Protein AF-A0A8J2XE00-F1 (afdb_monomer_lite)

pLDDT: mean 80.31, std 12.25, range [42.69, 94.44]

Sequence (104 aa):
MNEYKKPISPSEELQENETQSKVIAERPAHIKENHWREWVEDSKVDPLITALNVRSLSGTTPHEYLLYGLPDSERRNDGRLRDYWLRRYGHLDYGGWCVAQLTP

Radius of gyration: 20.86 Å; chains: 1; bounding box: 48×48×47 Å

Foldseek 3Di:
DDDDDDDDDPVRVVVVVVVVQVVQLDDDPQDDPVRLCVACVVVVHRSNLCNVFKGWFADCVVVCVPPVPPDCVQADPVRHGDPVSCVVVVVCNVTDMDGHPPDD

Secondary structure (DSSP, 8-state):
-----PPPPHHHHHHHHHHHHHHHHSPPTTS-HHHHIIIIIIS---HHHHHHHEEEE-TTHHHHHHHTTS-GGGB-TTSPBPHHHHHHTGGGGG-EEEE-----

Structure (mmCIF, N/CA/C/O backbone):
data_AF-A0A8J2XE00-F1
#
_entry.id   AF-A0A8J2XE00-F1
#
loop_
_atom_site.group_PDB
_atom_site.id
_atom_site.type_symbol
_atom_site.label_atom_id
_atom_site.label_alt_id
_atom_site.label_comp_id
_atom_site.label_asym_id
_atom_site.label_entity_id
_atom_site.label_seq_id
_atom_site.pdbx_PDB_ins_code
_atom_site.Cartn_x
_atom_site.Cartn_y
_atom_site.Cartn_z
_atom_site.occupancy
_atom_site.B_iso_or_equiv
_atom_site.auth_seq_id
_atom_site.auth_comp_id
_atom_site.auth_asym_id
_atom_site.auth_atom_id
_atom_site.pdbx_PDB_model_num
ATOM 1 N N . MET A 1 1 ? -25.131 -38.264 9.080 1.00 43.44 1 MET A N 1
ATOM 2 C CA . MET A 1 1 ? -25.532 -37.886 10.450 1.00 43.44 1 MET A CA 1
ATOM 3 C C . MET A 1 1 ? -25.270 -36.393 10.550 1.00 43.44 1 MET A C 1
ATOM 5 O O . MET A 1 1 ? -24.115 -36.013 10.652 1.00 43.44 1 MET A O 1
ATOM 9 N N . ASN A 1 2 ? -26.281 -35.552 10.331 1.00 46.28 2 ASN A N 1
ATOM 10 C CA . ASN A 1 2 ? -26.087 -34.100 10.367 1.00 46.28 2 ASN A CA 1
ATOM 11 C C . ASN A 1 2 ? -26.058 -33.674 11.836 1.00 46.28 2 ASN A C 1
ATOM 13 O O . ASN A 1 2 ? -27.011 -33.954 12.562 1.00 46.28 2 ASN A O 1
ATOM 17 N N . GLU A 1 3 ? -24.960 -33.064 12.279 1.00 59.28 3 GLU A N 1
ATOM 18 C CA . GLU A 1 3 ? -24.863 -32.504 13.625 1.00 59.28 3 GLU A CA 1
ATOM 19 C C . GLU A 1 3 ? -25.920 -31.412 13.804 1.00 59.28 3 GLU A C 1
ATOM 21 O O . GLU A 1 3 ? -25.977 -30.436 13.055 1.00 59.28 3 GLU A O 1
ATOM 26 N N . TYR A 1 4 ? -26.781 -31.593 14.804 1.00 56.28 4 TYR A N 1
ATOM 27 C CA . TYR A 1 4 ? -27.745 -30.584 15.212 1.00 56.28 4 TYR A CA 1
ATOM 28 C C . TYR A 1 4 ? -26.974 -29.460 15.914 1.00 56.28 4 TYR A C 1
ATOM 30 O O . TYR A 1 4 ? -26.581 -29.601 17.073 1.00 56.28 4 TYR A O 1
ATOM 38 N N . LYS A 1 5 ? -26.738 -28.338 15.225 1.00 64.81 5 LYS A N 1
ATOM 39 C CA . LYS A 1 5 ? -26.289 -27.116 15.900 1.00 64.81 5 LYS A CA 1
ATOM 40 C C . LYS A 1 5 ? -27.447 -26.598 16.745 1.00 64.81 5 LYS A C 1
ATOM 42 O O . LYS A 1 5 ? -28.492 -26.213 16.223 1.00 64.81 5 LYS A O 1
ATOM 47 N N . LYS A 1 6 ? -27.271 -26.659 18.063 1.00 74.94 6 LYS A N 1
ATOM 48 C CA . LYS A 1 6 ? -28.211 -26.112 19.042 1.00 74.94 6 LYS A CA 1
ATOM 49 C C . LYS A 1 6 ? -28.410 -24.613 18.747 1.00 74.94 6 LYS A C 1
ATOM 51 O O . LYS A 1 6 ? -27.409 -23.937 18.514 1.00 74.94 6 LYS A O 1
ATOM 56 N N . PRO A 1 7 ? -29.654 -24.100 18.716 1.00 68.06 7 PRO A N 1
ATOM 57 C CA . PRO A 1 7 ? -29.891 -22.680 18.487 1.00 68.06 7 PRO A CA 1
ATOM 58 C C . PRO A 1 7 ? -29.273 -21.869 19.629 1.00 68.06 7 PRO A C 1
ATOM 60 O O . PRO A 1 7 ? -29.470 -22.194 20.802 1.00 68.06 7 PRO A O 1
ATOM 63 N N . ILE A 1 8 ? -28.490 -20.866 19.248 1.00 71.56 8 ILE A N 1
ATOM 64 C CA . ILE A 1 8 ? -27.748 -19.973 20.139 1.00 71.56 8 ILE A CA 1
ATOM 65 C C . ILE A 1 8 ? -28.768 -19.042 20.811 1.00 71.56 8 ILE A C 1
ATOM 67 O O . ILE A 1 8 ? -29.704 -18.575 20.158 1.00 71.56 8 ILE A O 1
ATOM 71 N N . SER A 1 9 ? -28.650 -18.819 22.120 1.00 79.12 9 SER A N 1
ATOM 72 C CA . SER A 1 9 ? -29.527 -17.894 22.848 1.00 79.12 9 SER A CA 1
ATOM 73 C C . SER A 1 9 ? -29.275 -16.444 22.400 1.00 79.12 9 SER A C 1
ATOM 75 O O . SER A 1 9 ? -28.116 -16.094 22.178 1.00 79.12 9 SER A O 1
ATOM 77 N N . PRO A 1 10 ? -30.287 -15.550 22.360 1.00 76.88 10 PRO A N 1
ATOM 78 C CA . PRO A 1 10 ? -30.092 -14.136 22.004 1.00 76.88 10 PRO A CA 1
ATOM 79 C C . PRO A 1 10 ? -29.017 -13.429 22.842 1.00 76.88 10 PRO A C 1
ATOM 81 O O . PRO A 1 10 ? -28.342 -12.520 22.372 1.00 76.88 10 PRO A O 1
ATOM 84 N N . SER A 1 11 ? -28.836 -13.853 24.094 1.00 71.69 11 SER A N 1
ATOM 85 C CA . SER A 1 11 ? -27.804 -13.327 24.992 1.00 71.69 11 SER A CA 1
ATOM 86 C C . SER A 1 11 ? -26.395 -13.796 24.620 1.00 71.69 11 SER A C 1
ATOM 88 O O . SER A 1 11 ? -25.437 -13.063 24.826 1.00 71.69 11 SER A O 1
ATOM 90 N N . GLU A 1 12 ? -26.270 -15.020 24.107 1.00 75.00 12 GLU A N 1
ATOM 91 C CA . GLU A 1 12 ? -24.999 -15.601 23.656 1.00 75.00 12 GLU A CA 1
ATOM 92 C C . GLU A 1 12 ? -24.594 -14.994 22.304 1.00 75.00 12 GLU A C 1
ATOM 94 O O . GLU A 1 12 ? -23.432 -14.658 22.102 1.00 75.00 12 GLU A O 1
ATOM 99 N N . GLU A 1 13 ? -25.568 -14.732 21.429 1.00 74.00 13 GLU A N 1
ATOM 100 C CA . GLU A 1 13 ? -25.373 -14.053 20.143 1.00 74.00 13 GLU A CA 1
ATOM 101 C C . GLU A 1 13 ? -24.850 -12.614 20.328 1.00 74.00 13 GLU A C 1
ATOM 103 O O . GLU A 1 13 ? -23.973 -12.176 19.583 1.00 74.00 13 GLU A O 1
ATOM 108 N N . LEU A 1 14 ? -25.326 -11.919 21.376 1.00 70.38 14 LEU A N 1
ATOM 109 C CA . LEU A 1 14 ? -24.841 -10.602 21.820 1.00 70.38 14 LEU A CA 1
ATOM 110 C C . LEU A 1 14 ? -23.449 -10.621 22.483 1.00 70.38 14 LEU A C 1
ATOM 112 O O . LEU A 1 14 ? -22.828 -9.574 22.641 1.00 70.38 14 LEU A O 1
ATOM 116 N N . GLN A 1 15 ? -22.956 -11.782 22.909 1.00 71.81 15 GLN A N 1
ATOM 117 C CA . GLN A 1 15 ? -21.590 -11.907 23.422 1.00 71.81 15 GLN A CA 1
ATOM 118 C C . GLN A 1 15 ? -20.616 -12.308 22.317 1.00 71.81 15 GLN A C 1
ATOM 120 O O . GLN A 1 15 ? -19.482 -11.825 22.289 1.00 71.81 15 GLN A O 1
ATOM 125 N N . GLU A 1 16 ? -21.047 -13.156 21.383 1.00 69.81 16 GLU A N 1
ATOM 126 C CA . GLU A 1 16 ? -20.244 -13.554 20.229 1.00 69.81 16 GLU A CA 1
ATOM 127 C C . GLU A 1 16 ? -19.980 -12.377 19.288 1.00 69.81 16 GLU A C 1
ATOM 129 O O . GLU A 1 16 ? -18.836 -12.171 18.893 1.00 69.81 16 GLU A O 1
ATOM 134 N N . ASN A 1 17 ? -20.977 -11.548 18.976 1.00 66.44 17 ASN A N 1
ATOM 135 C CA . ASN A 1 17 ? -20.794 -10.360 18.133 1.00 66.44 17 ASN A CA 1
ATOM 136 C C . ASN A 1 17 ? -19.932 -9.262 18.807 1.00 66.44 17 ASN A C 1
ATOM 138 O O . ASN A 1 17 ? -19.140 -8.603 18.130 1.00 66.44 17 ASN A O 1
ATOM 142 N N . GLU A 1 18 ? -20.008 -9.080 20.128 1.00 67.62 18 GLU A N 1
ATOM 143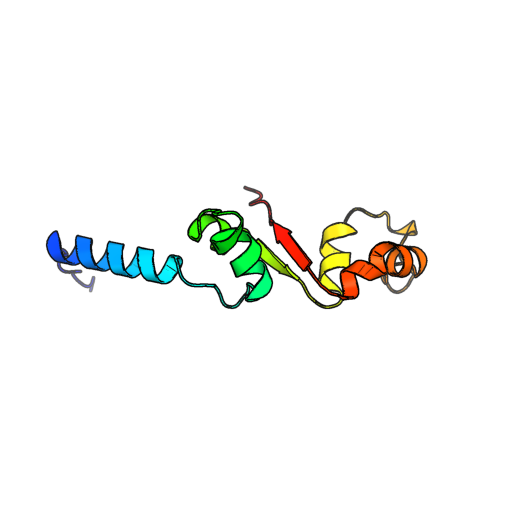 C CA . GLU A 1 18 ? -19.126 -8.180 20.886 1.00 67.62 18 GLU A CA 1
ATOM 144 C C . GLU A 1 18 ? -17.689 -8.705 20.931 1.00 67.62 18 GLU A C 1
ATOM 146 O O . GLU A 1 18 ? -16.730 -7.953 20.753 1.00 67.62 18 GLU A O 1
ATOM 151 N N . THR A 1 19 ? -17.527 -10.013 21.121 1.00 64.25 19 THR A N 1
ATOM 152 C CA . THR A 1 19 ? -16.213 -10.661 21.094 1.00 64.25 19 THR A CA 1
ATOM 153 C C . THR A 1 19 ? -15.613 -10.573 19.694 1.00 64.25 19 THR A C 1
ATOM 155 O O . THR A 1 19 ? -14.458 -10.190 19.536 1.00 64.25 19 THR A O 1
ATOM 158 N N . GLN A 1 20 ? -16.414 -10.828 18.661 1.00 61.88 20 GLN A N 1
ATOM 159 C CA . GLN A 1 20 ? -15.992 -10.747 17.269 1.00 61.88 20 GLN A CA 1
ATOM 160 C C . GLN A 1 20 ? -15.652 -9.313 16.858 1.00 61.88 20 GLN A C 1
ATOM 162 O O . GLN A 1 20 ? -14.631 -9.093 16.215 1.00 61.88 20 GLN A O 1
ATOM 167 N N . SER A 1 21 ? -16.439 -8.320 17.273 1.00 62.03 21 SER A N 1
ATOM 168 C CA . SER A 1 21 ? -16.134 -6.911 16.989 1.00 62.03 21 SER A CA 1
ATOM 169 C C . SER A 1 21 ? -14.871 -6.427 17.709 1.00 62.03 21 SER A C 1
ATOM 171 O O . SER A 1 21 ? -14.092 -5.687 17.112 1.00 62.03 21 SER A O 1
ATOM 173 N N . LYS A 1 22 ? -14.597 -6.896 18.936 1.00 65.00 22 LYS A N 1
ATOM 174 C CA . LYS A 1 22 ? -13.334 -6.604 19.636 1.00 65.00 22 LYS A CA 1
ATOM 175 C C . LYS A 1 22 ? -12.119 -7.237 18.969 1.00 65.00 22 LYS A C 1
ATOM 177 O O . LYS A 1 22 ? -11.126 -6.546 18.789 1.00 65.00 22 LYS A O 1
ATOM 182 N N . VAL A 1 23 ? -12.205 -8.504 18.562 1.00 65.00 23 VAL A N 1
ATOM 183 C CA . VAL A 1 23 ? -11.100 -9.199 17.875 1.00 65.00 23 VAL A CA 1
ATOM 184 C C . VAL A 1 23 ? -10.740 -8.501 16.560 1.00 65.00 23 VAL A C 1
ATOM 186 O O . VAL A 1 23 ? -9.572 -8.453 16.186 1.00 65.00 23 VAL A O 1
ATOM 189 N N . ILE A 1 24 ? -11.721 -7.915 15.868 1.00 63.53 24 ILE A N 1
ATOM 190 C CA . ILE A 1 24 ? -11.475 -7.194 14.612 1.00 63.53 24 ILE A CA 1
ATOM 191 C C . ILE A 1 24 ? -10.981 -5.752 14.843 1.00 63.53 24 ILE A C 1
ATOM 193 O O . ILE A 1 24 ? -10.358 -5.161 13.963 1.00 63.53 24 ILE A O 1
ATOM 197 N N . ALA A 1 25 ? -11.218 -5.184 16.027 1.00 68.38 25 ALA A N 1
ATOM 198 C CA . ALA A 1 25 ? -10.709 -3.867 16.399 1.00 68.38 25 ALA A CA 1
ATOM 199 C C . ALA A 1 25 ? -9.223 -3.878 16.807 1.00 68.38 25 ALA A C 1
ATOM 201 O O . ALA A 1 25 ? -8.633 -2.812 16.985 1.00 68.38 25 ALA A O 1
ATOM 202 N N . GLU A 1 26 ? -8.613 -5.053 16.969 1.00 83.62 26 GLU A N 1
ATOM 203 C CA . GLU A 1 26 ? -7.190 -5.182 17.274 1.00 83.62 26 GLU A CA 1
ATOM 204 C C . GLU A 1 26 ? -6.314 -5.042 16.024 1.00 83.62 26 GLU A C 1
ATOM 206 O O . GLU A 1 26 ? -6.715 -5.366 14.904 1.00 83.62 26 GLU A O 1
ATOM 211 N N . ARG A 1 27 ? -5.071 -4.580 16.223 1.00 90.56 27 ARG A N 1
ATOM 212 C CA . ARG A 1 27 ? -4.108 -4.416 15.132 1.00 90.56 27 ARG A CA 1
ATOM 213 C C . ARG A 1 27 ? -3.783 -5.774 14.488 1.00 90.56 27 ARG A C 1
ATOM 215 O O . ARG A 1 27 ? -3.209 -6.642 15.152 1.00 90.56 27 ARG A O 1
ATOM 222 N N . PRO A 1 28 ? -3.993 -5.936 13.171 1.00 90.38 28 PRO A N 1
ATOM 223 C CA . PRO A 1 28 ? -3.606 -7.150 12.463 1.00 90.38 28 PRO A CA 1
ATOM 224 C C . PRO A 1 28 ? -2.086 -7.332 12.354 1.00 90.38 28 PRO A C 1
ATOM 226 O O . PRO A 1 28 ? -1.323 -6.368 12.260 1.00 90.38 28 PRO A O 1
ATOM 229 N N . ALA A 1 29 ? -1.631 -8.584 12.249 1.00 90.31 29 ALA A N 1
ATOM 230 C CA . ALA A 1 29 ? -0.207 -8.916 12.125 1.00 90.31 29 ALA A CA 1
ATOM 231 C C . ALA A 1 29 ? 0.459 -8.367 10.844 1.00 90.31 29 ALA A C 1
ATOM 233 O O . ALA A 1 29 ? 1.661 -8.106 10.841 1.00 90.31 29 ALA A O 1
ATOM 234 N N . HIS A 1 30 ? -0.301 -8.168 9.758 1.00 88.81 30 HIS A N 1
ATOM 235 C CA . HIS A 1 30 ? 0.202 -7.626 8.485 1.00 88.81 30 HIS A CA 1
ATOM 236 C C . HIS A 1 30 ? 0.299 -6.093 8.450 1.00 88.81 30 HIS A C 1
ATOM 238 O O . HIS A 1 30 ? 0.756 -5.529 7.449 1.00 88.81 30 HIS A O 1
ATOM 244 N N . ILE A 1 31 ? -0.121 -5.414 9.522 1.00 92.25 31 ILE A N 1
ATOM 245 C CA . ILE A 1 31 ? -0.021 -3.962 9.676 1.00 92.25 31 ILE A CA 1
ATOM 246 C C . ILE A 1 31 ? 1.018 -3.654 10.756 1.00 92.25 31 ILE A C 1
ATOM 248 O O . ILE A 1 31 ? 0.908 -4.105 11.898 1.00 92.25 31 ILE A O 1
ATOM 252 N N . LYS A 1 32 ? 2.049 -2.885 10.393 1.00 92.81 32 LYS A N 1
ATOM 253 C CA . LYS A 1 32 ? 3.056 -2.398 11.341 1.00 92.81 32 LYS A CA 1
ATOM 254 C C . LYS A 1 32 ? 2.424 -1.415 12.326 1.00 92.81 32 LYS A C 1
ATOM 256 O O . LYS A 1 32 ? 1.532 -0.653 11.964 1.00 92.81 32 LYS A O 1
ATOM 261 N N . GLU A 1 33 ? 2.950 -1.397 13.546 1.00 93.25 33 GLU A N 1
ATOM 262 C CA . GLU A 1 33 ? 2.472 -0.551 14.648 1.00 93.25 33 GLU A CA 1
ATOM 263 C C . GLU A 1 33 ? 2.359 0.930 14.260 1.00 93.25 33 GLU A C 1
ATOM 265 O O . GLU A 1 33 ? 1.331 1.560 14.473 1.00 93.25 33 GLU A O 1
ATOM 270 N N . ASN A 1 34 ? 3.388 1.471 13.602 1.00 92.75 34 ASN A N 1
ATOM 271 C CA . ASN A 1 34 ? 3.404 2.866 13.169 1.00 92.75 34 ASN A CA 1
ATOM 272 C C . ASN A 1 34 ? 2.283 3.189 12.166 1.00 92.75 34 ASN A C 1
ATOM 274 O O . ASN A 1 34 ? 1.681 4.252 12.263 1.00 92.75 34 ASN A O 1
ATOM 278 N N . HIS A 1 35 ? 1.982 2.278 11.237 1.00 92.62 35 HIS A N 1
ATOM 279 C CA . HIS A 1 35 ? 0.919 2.477 10.249 1.00 92.62 35 HIS A CA 1
ATOM 280 C C . HIS A 1 35 ? -0.472 2.327 10.872 1.00 92.62 35 HIS A C 1
ATOM 282 O O . HIS A 1 35 ? -1.388 3.054 10.504 1.00 92.62 35 HIS A O 1
ATOM 288 N N . TRP A 1 36 ? -0.634 1.407 11.827 1.00 93.94 36 TRP A N 1
ATOM 289 C CA . TRP A 1 36 ? -1.885 1.269 12.572 1.00 93.94 36 TRP A CA 1
ATOM 290 C C . TRP A 1 36 ? -2.198 2.530 13.371 1.00 93.94 36 TRP A C 1
ATOM 292 O O . TRP A 1 36 ? -3.300 3.062 13.270 1.00 93.94 36 TRP A O 1
ATOM 302 N N . ARG A 1 37 ? -1.204 3.049 14.096 1.00 94.25 37 ARG A N 1
ATOM 303 C CA . ARG A 1 37 ? -1.320 4.300 14.841 1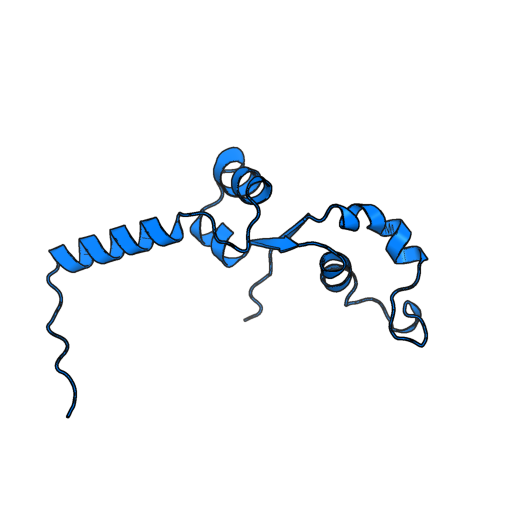.00 94.25 37 ARG A CA 1
ATOM 304 C C . ARG A 1 37 ? -1.701 5.473 13.934 1.00 94.25 37 ARG A C 1
ATOM 306 O O . ARG A 1 37 ? -2.660 6.177 14.226 1.00 94.25 37 ARG A O 1
ATOM 313 N N . GLU A 1 38 ? -1.012 5.634 12.807 1.00 94.06 38 GLU A N 1
ATOM 314 C CA . GLU A 1 38 ? -1.297 6.698 11.834 1.00 94.06 38 GLU A CA 1
ATOM 315 C C . GLU A 1 38 ? -2.758 6.665 11.343 1.00 94.06 38 GLU A C 1
ATOM 317 O O . GLU A 1 38 ? -3.439 7.693 11.312 1.00 94.06 38 GLU A O 1
ATOM 322 N N . TRP A 1 39 ? -3.261 5.479 10.994 1.00 94.06 39 TRP A N 1
ATOM 323 C CA . TRP A 1 39 ? -4.595 5.308 10.416 1.00 94.06 39 TRP A CA 1
ATOM 324 C C . TRP A 1 39 ? -5.718 5.314 11.457 1.00 94.06 39 TRP A C 1
ATOM 326 O O . TRP A 1 39 ? -6.696 6.049 11.318 1.00 94.06 39 TRP A O 1
ATOM 336 N N . VAL A 1 40 ? -5.591 4.505 12.504 1.00 94.25 40 VAL A N 1
ATOM 337 C CA . VAL A 1 40 ? -6.670 4.250 13.466 1.00 94.25 40 VAL A CA 1
ATOM 338 C C . VAL A 1 40 ? -6.627 5.231 14.631 1.00 94.25 40 VAL A C 1
ATOM 340 O O . VAL A 1 40 ? -7.659 5.772 15.033 1.00 94.25 40 VAL A O 1
ATOM 343 N N . GLU A 1 41 ? -5.446 5.500 15.184 1.00 91.69 41 GLU A N 1
ATOM 344 C CA . GLU A 1 41 ? -5.330 6.339 16.379 1.00 91.69 41 GLU A CA 1
ATOM 345 C C . GLU A 1 41 ? -5.307 7.825 16.036 1.00 91.69 41 GLU A C 1
ATOM 347 O O . GLU A 1 41 ? -6.060 8.592 16.640 1.00 91.69 41 GLU A O 1
ATOM 352 N N . ASP A 1 42 ? -4.486 8.227 15.068 1.00 94.44 42 ASP A N 1
ATOM 353 C CA . ASP A 1 42 ? -4.276 9.633 14.725 1.00 94.44 42 ASP A CA 1
ATOM 354 C C . ASP A 1 42 ? -5.346 10.122 13.733 1.00 94.44 42 ASP A C 1
ATOM 356 O O . ASP A 1 42 ? -5.979 11.154 13.964 1.00 94.44 42 ASP A O 1
ATOM 360 N N . SER A 1 43 ? -5.616 9.352 12.672 1.00 93.44 43 SER A N 1
ATOM 361 C CA . SER A 1 43 ? -6.582 9.729 11.623 1.00 93.44 43 SER A CA 1
ATOM 362 C C . SER A 1 43 ? -8.024 9.283 11.894 1.00 93.44 43 SER A C 1
ATOM 364 O O . SER A 1 43 ? -8.930 9.682 11.163 1.00 93.44 43 SER A O 1
ATOM 366 N N . LYS A 1 44 ? -8.256 8.481 12.944 1.00 93.38 44 LYS A N 1
ATOM 367 C CA . LYS A 1 44 ? -9.582 7.961 13.341 1.00 93.38 44 LYS A CA 1
ATOM 368 C C . LYS A 1 44 ? -10.317 7.201 12.233 1.00 93.38 44 LYS A C 1
ATOM 370 O O . LYS A 1 44 ? -11.548 7.199 12.193 1.00 93.38 44 LYS A O 1
ATOM 375 N N . VAL A 1 45 ? -9.577 6.547 11.340 1.00 91.69 45 VAL A N 1
ATOM 376 C CA . VAL A 1 45 ? -10.172 5.651 10.348 1.00 91.69 45 VAL A CA 1
ATOM 377 C C . VAL A 1 45 ? -10.685 4.404 11.058 1.00 91.69 45 VAL A C 1
ATOM 379 O O . VAL A 1 45 ? -10.076 3.917 12.010 1.00 91.69 45 VAL A O 1
ATOM 382 N N . ASP A 1 46 ? -11.825 3.900 10.591 1.00 91.44 46 ASP A N 1
ATOM 383 C CA . ASP A 1 46 ? -12.452 2.709 11.145 1.00 91.44 46 ASP A CA 1
ATOM 384 C C . ASP A 1 46 ? -11.447 1.526 11.199 1.00 91.44 46 ASP A C 1
ATOM 386 O O . ASP A 1 46 ? -10.821 1.206 10.175 1.00 91.44 46 ASP A O 1
ATOM 390 N N . PRO A 1 47 ? -11.255 0.890 12.376 1.00 90.94 47 PRO A N 1
ATOM 391 C 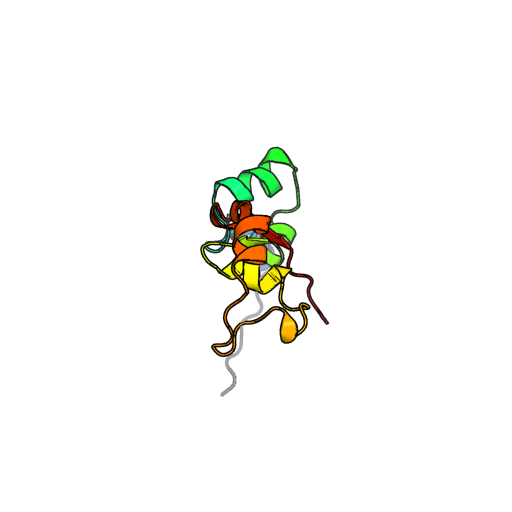CA . PRO A 1 47 ? -10.288 -0.193 12.551 1.00 90.94 47 PRO A CA 1
ATOM 392 C C . PRO A 1 47 ? -10.554 -1.389 11.635 1.00 90.94 47 PRO A C 1
ATOM 394 O O . PRO A 1 47 ? -9.611 -1.971 11.106 1.00 90.94 47 PRO A O 1
ATOM 397 N N . LEU A 1 48 ? -11.827 -1.726 11.404 1.00 88.88 48 LEU A N 1
ATOM 398 C CA . LEU A 1 48 ? -12.238 -2.849 10.564 1.00 88.88 48 LEU A CA 1
ATOM 399 C C . LEU A 1 48 ? -11.917 -2.558 9.091 1.00 88.88 48 LEU A C 1
ATOM 401 O O . LEU A 1 48 ? -11.309 -3.388 8.415 1.00 88.88 48 LEU A O 1
ATOM 405 N N . ILE A 1 49 ? -12.252 -1.365 8.594 1.00 88.38 49 ILE A N 1
ATOM 406 C CA . ILE A 1 49 ? -11.909 -0.947 7.225 1.00 88.38 49 ILE A CA 1
ATOM 407 C C . ILE A 1 49 ? -10.389 -0.907 7.042 1.00 88.38 49 ILE A C 1
ATOM 409 O O . ILE A 1 49 ? -9.879 -1.367 6.016 1.00 88.38 49 ILE A O 1
ATOM 413 N N . THR A 1 50 ? -9.663 -0.400 8.038 1.00 91.31 50 THR A N 1
ATOM 414 C CA . THR A 1 50 ? -8.197 -0.350 8.020 1.00 91.31 50 THR A CA 1
ATOM 415 C C . THR A 1 50 ? -7.610 -1.759 7.981 1.00 91.31 50 THR A C 1
ATOM 417 O O . THR A 1 50 ? -6.768 -2.048 7.132 1.00 91.31 50 THR A O 1
ATOM 420 N N . ALA A 1 51 ? -8.097 -2.661 8.834 1.00 89.75 51 ALA A N 1
ATOM 421 C CA . ALA A 1 51 ? -7.642 -4.044 8.901 1.00 89.75 51 ALA A CA 1
ATOM 422 C C . ALA A 1 51 ? -7.841 -4.804 7.580 1.00 89.75 51 ALA A C 1
ATOM 424 O O . ALA A 1 51 ? -6.982 -5.603 7.198 1.00 89.75 51 ALA A O 1
ATOM 425 N N . LEU A 1 52 ? -8.945 -4.531 6.877 1.00 88.62 52 LEU A N 1
ATOM 426 C CA . LEU A 1 52 ? -9.285 -5.172 5.606 1.00 88.62 52 LEU A CA 1
ATOM 427 C C . LEU A 1 52 ? -8.472 -4.645 4.417 1.00 88.62 52 LEU A C 1
ATOM 429 O O . LEU A 1 52 ? -8.118 -5.426 3.537 1.00 88.62 52 LEU A O 1
ATOM 433 N N . ASN A 1 53 ? -8.191 -3.339 4.364 1.00 88.62 53 ASN A N 1
ATOM 434 C CA . ASN A 1 53 ? -7.683 -2.705 3.140 1.00 88.62 53 ASN A CA 1
ATOM 435 C C . ASN A 1 53 ? -6.218 -2.266 3.221 1.00 88.62 53 ASN A C 1
ATOM 437 O O . ASN A 1 53 ? -5.552 -2.164 2.186 1.00 88.62 53 ASN A O 1
ATOM 441 N N . VAL A 1 54 ? -5.705 -1.982 4.419 1.00 90.69 54 VAL A N 1
ATOM 442 C CA . VAL A 1 54 ? -4.342 -1.477 4.590 1.00 90.69 54 VAL A CA 1
ATOM 443 C C . VAL A 1 54 ? -3.368 -2.637 4.718 1.00 90.69 54 VAL A C 1
ATOM 445 O O . VAL A 1 54 ? -3.522 -3.537 5.545 1.00 90.69 54 VAL A O 1
ATOM 448 N N . ARG A 1 55 ? -2.301 -2.587 3.919 1.00 89.38 55 ARG A N 1
ATOM 449 C CA . ARG A 1 55 ? -1.188 -3.530 4.003 1.00 89.38 55 ARG A CA 1
ATOM 450 C C . ARG A 1 55 ? 0.122 -2.782 4.151 1.00 89.38 55 ARG A C 1
ATOM 452 O O . ARG A 1 55 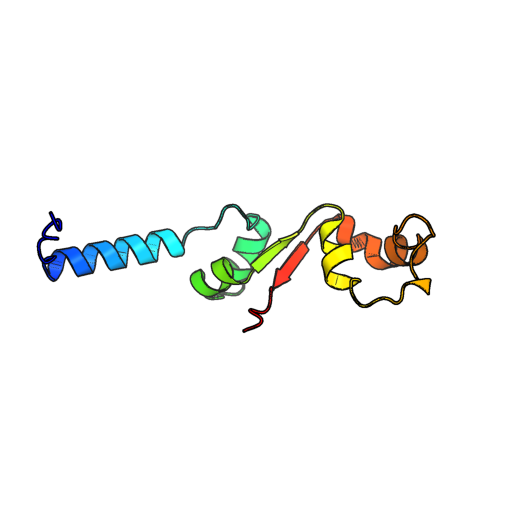? 0.434 -1.884 3.372 1.00 89.38 55 ARG A O 1
ATOM 459 N N . SER A 1 56 ? 0.912 -3.175 5.146 1.00 90.12 56 SER A N 1
ATOM 460 C CA . SER A 1 56 ? 2.274 -2.663 5.281 1.00 90.12 56 SER A CA 1
ATOM 461 C C . SER A 1 56 ? 3.184 -3.341 4.269 1.00 90.12 56 SER A C 1
ATOM 463 O O . SER A 1 56 ? 3.200 -4.566 4.158 1.00 90.12 56 SER A O 1
ATOM 465 N N . LEU A 1 57 ? 3.953 -2.539 3.546 1.00 87.31 57 LEU A N 1
ATOM 466 C CA . LEU A 1 57 ? 4.902 -2.998 2.548 1.00 87.31 57 LEU A CA 1
ATOM 467 C C . LEU A 1 57 ? 6.337 -2.848 3.064 1.00 87.31 57 LEU A C 1
ATOM 469 O O . LEU A 1 57 ? 6.673 -1.943 3.835 1.00 87.31 57 LEU A O 1
ATOM 473 N N . SER A 1 58 ? 7.194 -3.765 2.628 1.00 83.38 58 SER A N 1
ATOM 474 C CA . SER A 1 58 ? 8.620 -3.794 2.951 1.00 83.38 58 SER A CA 1
ATOM 475 C C . SER A 1 58 ? 9.429 -4.401 1.809 1.00 83.38 58 SER A C 1
ATOM 477 O O . SER A 1 58 ? 8.891 -5.173 1.009 1.00 83.38 58 SER A O 1
ATOM 479 N N . GLY A 1 59 ? 10.727 -4.096 1.767 1.00 80.50 59 GLY A N 1
ATOM 480 C CA . GLY A 1 59 ? 11.637 -4.623 0.751 1.00 80.50 59 GLY A CA 1
ATOM 481 C C . GLY A 1 59 ? 11.273 -4.128 -0.649 1.00 80.50 59 GLY A C 1
ATOM 482 O O . GLY A 1 59 ? 10.955 -2.959 -0.832 1.00 80.50 59 GLY A O 1
ATOM 483 N N . THR A 1 60 ? 11.284 -5.022 -1.639 1.00 75.56 60 THR A N 1
ATOM 484 C CA . THR A 1 60 ? 11.005 -4.683 -3.047 1.00 75.56 60 THR A CA 1
ATOM 485 C C . THR A 1 60 ? 9.517 -4.615 -3.388 1.00 75.56 60 THR A C 1
ATOM 487 O O . THR A 1 60 ? 9.156 -4.045 -4.413 1.00 75.56 60 THR A O 1
ATOM 490 N N . THR A 1 61 ? 8.648 -5.124 -2.514 1.00 76.44 61 THR A N 1
ATOM 491 C CA . THR A 1 61 ? 7.191 -5.196 -2.709 1.00 76.44 61 THR A CA 1
ATOM 492 C C . THR A 1 61 ? 6.536 -3.868 -3.138 1.00 76.44 61 THR A C 1
ATOM 494 O O . THR A 1 61 ? 5.720 -3.888 -4.056 1.00 76.44 61 THR A O 1
ATOM 497 N N . PRO A 1 62 ? 6.884 -2.691 -2.570 1.00 81.12 62 PRO A N 1
ATOM 498 C CA . PRO A 1 62 ? 6.341 -1.408 -3.034 1.00 81.12 62 PRO A CA 1
ATOM 499 C C . PRO A 1 62 ? 6.585 -1.121 -4.519 1.00 81.12 62 PRO A C 1
ATOM 501 O O . PRO A 1 62 ? 5.713 -0.582 -5.198 1.00 81.12 62 PRO A O 1
ATOM 504 N N . HIS A 1 63 ? 7.757 -1.500 -5.034 1.00 79.19 63 HIS A N 1
ATOM 505 C CA . HIS A 1 63 ? 8.113 -1.289 -6.433 1.00 79.19 63 HIS A CA 1
ATOM 506 C C . HIS A 1 63 ? 7.238 -2.141 -7.351 1.00 79.19 63 HIS A C 1
ATOM 508 O O . HIS A 1 63 ? 6.815 -1.672 -8.402 1.00 79.19 63 HIS A O 1
ATOM 514 N N . GLU A 1 64 ? 6.924 -3.370 -6.943 1.00 75.81 64 GLU A N 1
ATOM 515 C CA . GLU A 1 64 ? 6.040 -4.259 -7.698 1.00 75.81 64 GLU A CA 1
ATOM 516 C C . GLU A 1 64 ? 4.615 -3.701 -7.763 1.00 75.81 64 GLU A C 1
ATOM 518 O O . GLU A 1 64 ? 4.033 -3.651 -8.841 1.00 75.81 64 GLU A O 1
ATOM 523 N N . TYR A 1 65 ? 4.087 -3.195 -6.645 1.00 75.88 65 TYR A N 1
ATOM 524 C CA . TYR A 1 65 ? 2.735 -2.627 -6.589 1.00 75.88 65 TYR A CA 1
ATOM 525 C C . TYR A 1 65 ? 2.586 -1.295 -7.330 1.00 75.88 65 TYR A C 1
ATOM 527 O O . TYR A 1 65 ? 1.523 -1.027 -7.882 1.00 75.88 65 TYR A O 1
ATOM 535 N N . LEU A 1 66 ? 3.614 -0.444 -7.341 1.00 79.38 66 LEU A N 1
ATOM 536 C CA . LEU A 1 66 ? 3.534 0.867 -7.993 1.00 79.38 66 LEU A CA 1
ATOM 537 C C . LEU A 1 66 ? 3.904 0.818 -9.476 1.00 79.38 66 LEU A C 1
ATOM 539 O O . LEU A 1 66 ? 3.403 1.622 -10.258 1.00 79.38 66 LEU A O 1
ATOM 543 N N . LEU A 1 67 ? 4.782 -0.107 -9.870 1.00 83.56 67 LEU A N 1
ATOM 544 C CA . LEU A 1 67 ? 5.422 -0.099 -11.187 1.00 83.56 67 LEU A CA 1
ATOM 545 C C . LEU A 1 67 ? 5.030 -1.309 -12.050 1.00 83.56 67 LEU A C 1
ATOM 547 O O . LEU A 1 67 ? 5.687 -1.589 -13.053 1.00 83.56 67 LEU A O 1
ATOM 551 N N . TYR A 1 68 ? 3.949 -2.017 -11.696 1.00 79.44 68 TYR A N 1
ATOM 552 C CA . TYR A 1 68 ? 3.427 -3.142 -12.484 1.00 79.44 68 TYR A CA 1
ATOM 553 C C . TYR A 1 68 ? 2.982 -2.734 -13.897 1.00 79.44 68 TYR A C 1
ATOM 555 O O . TYR A 1 68 ? 3.058 -3.548 -14.810 1.00 79.44 68 TYR A O 1
ATOM 563 N N . GLY A 1 69 ? 2.541 -1.485 -14.084 1.00 83.12 69 GLY A N 1
ATOM 564 C CA . GLY A 1 69 ? 2.053 -0.966 -15.366 1.00 83.12 69 GLY A CA 1
ATOM 565 C C . GLY A 1 69 ? 3.139 -0.435 -16.306 1.00 83.12 69 GLY A C 1
ATOM 566 O O . GLY A 1 69 ? 2.811 0.090 -17.369 1.00 83.12 69 GLY A O 1
ATOM 567 N N . LEU A 1 70 ? 4.420 -0.512 -15.927 1.00 87.00 70 LEU A N 1
ATOM 568 C CA . LEU A 1 70 ? 5.500 -0.086 -16.813 1.00 87.00 70 LEU A CA 1
ATOM 569 C C . LEU A 1 70 ? 5.657 -1.059 -17.991 1.00 87.00 70 LEU A C 1
ATOM 571 O O . LEU A 1 70 ? 5.585 -2.272 -17.786 1.00 87.00 70 LEU A O 1
ATOM 575 N N . PRO A 1 71 ? 5.921 -0.550 -19.210 1.00 88.12 71 PRO A N 1
ATOM 576 C CA . PRO A 1 71 ? 6.155 -1.406 -20.363 1.00 88.12 71 PRO A CA 1
ATOM 577 C C . PRO A 1 71 ? 7.435 -2.227 -20.181 1.00 88.12 71 PRO A C 1
ATOM 579 O O . PRO A 1 71 ? 8.369 -1.805 -19.496 1.00 88.12 71 PRO A O 1
ATOM 582 N N . ASP A 1 72 ? 7.522 -3.366 -20.869 1.00 86.25 72 ASP A N 1
ATOM 583 C CA . ASP A 1 72 ? 8.692 -4.254 -20.805 1.00 86.25 72 ASP A CA 1
ATOM 584 C C . ASP A 1 72 ? 10.001 -3.558 -21.207 1.00 86.25 72 ASP A C 1
ATOM 586 O O . ASP A 1 72 ? 11.077 -3.951 -20.757 1.00 86.25 72 ASP A O 1
ATOM 590 N N . SER A 1 73 ? 9.933 -2.466 -21.979 1.00 88.88 73 SER A N 1
ATOM 591 C CA . SER A 1 73 ? 11.094 -1.624 -22.295 1.00 88.88 73 SER A CA 1
ATOM 592 C C . SER A 1 73 ? 11.784 -1.054 -21.050 1.00 88.88 73 SER A C 1
ATOM 594 O O . SER A 1 73 ? 12.990 -0.799 -21.083 1.00 88.88 73 SER A O 1
ATOM 596 N N . GLU A 1 74 ? 11.054 -0.890 -19.944 1.00 88.81 74 GLU A N 1
ATOM 597 C CA . GLU A 1 74 ? 11.551 -0.403 -18.652 1.00 88.81 74 GLU A CA 1
ATOM 598 C C . GLU A 1 74 ? 12.109 -1.509 -17.746 1.00 88.81 74 GLU A C 1
ATOM 600 O O . GLU A 1 74 ? 12.573 -1.245 -16.628 1.00 88.81 74 GLU A O 1
ATOM 605 N N . ARG A 1 75 ? 12.125 -2.747 -18.244 1.00 85.69 75 ARG A N 1
ATOM 606 C CA . ARG A 1 75 ? 12.767 -3.892 -17.607 1.00 85.69 75 ARG A CA 1
ATOM 607 C C . ARG A 1 75 ? 14.059 -4.251 -18.336 1.00 85.69 75 ARG A C 1
ATOM 609 O O . ARG A 1 75 ? 14.286 -3.918 -19.499 1.00 85.69 75 ARG A O 1
ATOM 616 N N . ARG A 1 76 ? 14.971 -4.871 -17.597 1.00 86.12 76 ARG A N 1
ATOM 617 C CA . ARG A 1 76 ? 16.187 -5.497 -18.122 1.00 86.12 76 ARG A CA 1
ATOM 618 C C . ARG A 1 76 ? 15.819 -6.878 -18.681 1.00 86.12 76 ARG A C 1
ATOM 620 O O . ARG A 1 76 ? 14.768 -7.422 -18.356 1.00 86.12 76 ARG A O 1
ATOM 627 N N . ASN A 1 77 ? 16.702 -7.465 -19.490 1.00 85.38 77 ASN A N 1
ATOM 628 C CA . ASN A 1 77 ? 16.479 -8.785 -20.104 1.00 85.38 77 ASN A CA 1
ATOM 629 C C . ASN A 1 77 ? 16.277 -9.922 -19.077 1.00 85.38 77 ASN A C 1
ATOM 631 O O . ASN A 1 77 ? 15.789 -10.984 -19.437 1.00 85.38 77 ASN A O 1
ATOM 635 N N . ASP A 1 78 ? 16.656 -9.707 -17.814 1.00 86.00 78 ASP A N 1
ATOM 636 C CA . ASP A 1 78 ? 16.443 -10.618 -16.681 1.00 86.00 78 ASP A CA 1
ATOM 637 C C . ASP A 1 78 ? 15.110 -10.370 -15.940 1.00 86.00 78 ASP A C 1
ATOM 639 O O . ASP A 1 78 ? 14.864 -10.957 -14.888 1.00 86.00 78 ASP A O 1
ATOM 643 N N . GLY A 1 79 ? 14.260 -9.473 -16.450 1.00 81.31 79 GLY A N 1
ATOM 644 C CA . GLY A 1 79 ? 12.975 -9.094 -15.858 1.00 81.31 79 GLY A CA 1
ATOM 645 C C . GLY A 1 79 ? 13.066 -8.069 -14.722 1.00 81.31 79 GLY A C 1
ATOM 646 O O . GLY A 1 79 ? 12.031 -7.558 -14.273 1.00 81.31 79 GLY A O 1
ATOM 647 N N . ARG A 1 80 ? 14.277 -7.709 -14.267 1.00 83.75 80 ARG A N 1
ATOM 648 C CA . ARG A 1 80 ? 14.457 -6.713 -13.202 1.00 83.75 80 ARG A CA 1
ATOM 649 C C . ARG A 1 80 ? 14.138 -5.317 -13.712 1.00 83.75 80 ARG A C 1
ATOM 651 O O . ARG A 1 80 ? 14.403 -4.964 -14.861 1.00 83.75 80 ARG A O 1
ATOM 658 N N . LEU A 1 81 ? 13.605 -4.494 -12.821 1.00 85.75 81 LEU A N 1
ATOM 659 C CA . LEU A 1 81 ? 13.355 -3.091 -13.104 1.00 85.75 81 LEU A CA 1
ATOM 660 C C . LEU A 1 81 ? 14.675 -2.342 -13.355 1.00 85.75 81 LEU A C 1
ATOM 662 O O . LEU A 1 81 ? 15.678 -2.607 -12.688 1.00 85.75 81 LEU A O 1
ATOM 666 N N . ARG A 1 82 ? 14.687 -1.400 -14.304 1.00 88.06 82 ARG A N 1
ATOM 667 C CA . ARG A 1 82 ? 15.869 -0.560 -14.554 1.00 88.06 82 ARG A CA 1
ATOM 668 C C . ARG A 1 82 ? 16.240 0.287 -13.332 1.00 88.06 82 ARG A C 1
ATOM 670 O O . ARG A 1 82 ? 15.382 0.862 -12.666 1.00 88.06 82 ARG A O 1
ATOM 677 N N . ASP A 1 83 ? 17.545 0.469 -13.133 1.00 87.94 83 ASP A N 1
ATOM 678 C CA . ASP A 1 83 ? 18.136 1.215 -12.012 1.00 87.94 83 ASP A CA 1
ATOM 679 C C . ASP A 1 83 ? 17.633 2.666 -11.906 1.00 87.94 83 ASP A C 1
ATOM 681 O O . ASP A 1 83 ? 17.628 3.247 -10.823 1.00 87.94 83 ASP A O 1
ATOM 685 N N . TYR A 1 84 ? 17.208 3.267 -13.024 1.00 89.44 84 TYR A N 1
ATOM 686 C CA . TYR A 1 84 ? 16.583 4.592 -13.037 1.00 89.44 84 TYR A CA 1
ATOM 687 C C . TYR A 1 84 ? 15.354 4.650 -12.121 1.00 89.44 84 TYR A C 1
ATOM 689 O O . TYR A 1 84 ? 15.252 5.553 -11.290 1.00 89.44 84 TYR A O 1
ATOM 697 N N . TRP A 1 85 ? 14.458 3.669 -12.237 1.00 87.88 85 TRP A N 1
ATOM 698 C CA . TRP A 1 85 ? 13.237 3.609 -11.445 1.00 87.88 85 TRP A CA 1
ATOM 699 C C . TRP A 1 85 ? 13.525 3.279 -9.986 1.00 87.88 85 TRP A C 1
ATOM 701 O O . TRP A 1 85 ? 12.968 3.930 -9.110 1.00 87.88 85 TRP A O 1
ATOM 711 N N . LEU A 1 86 ? 14.455 2.354 -9.728 1.00 85.00 86 LEU A N 1
ATOM 712 C CA . LEU A 1 86 ? 14.894 2.033 -8.367 1.00 85.00 86 LEU A CA 1
ATOM 713 C C . LEU A 1 86 ? 15.465 3.268 -7.656 1.00 85.00 86 LEU A C 1
ATOM 715 O O . LEU A 1 86 ? 15.115 3.539 -6.518 1.00 85.00 86 LEU A O 1
ATOM 719 N N . ARG A 1 87 ? 16.284 4.083 -8.337 1.00 87.94 87 ARG A N 1
ATOM 720 C CA . ARG A 1 87 ? 16.799 5.333 -7.751 1.00 87.94 87 ARG A CA 1
ATOM 721 C C . ARG A 1 87 ? 15.710 6.381 -7.552 1.00 87.94 87 ARG A C 1
ATOM 723 O O . ARG A 1 87 ? 15.668 7.023 -6.509 1.00 87.94 87 ARG A O 1
ATOM 730 N N . ARG A 1 88 ? 14.830 6.565 -8.541 1.00 87.94 88 ARG A N 1
ATOM 731 C CA . ARG A 1 88 ? 13.732 7.544 -8.472 1.00 87.94 88 ARG A CA 1
ATOM 732 C C . ARG A 1 88 ? 12.765 7.236 -7.327 1.00 87.94 88 ARG A C 1
ATOM 734 O O . ARG A 1 88 ? 12.287 8.156 -6.667 1.00 87.94 88 ARG A O 1
ATOM 741 N N . TYR A 1 89 ? 12.511 5.954 -7.088 1.00 84.56 89 TYR A N 1
ATOM 742 C CA . TYR A 1 89 ? 11.621 5.461 -6.046 1.00 84.56 89 TYR A CA 1
ATOM 743 C C . TYR A 1 89 ? 12.364 4.877 -4.839 1.00 84.56 89 TYR A C 1
ATOM 745 O O . TYR A 1 89 ? 11.754 4.192 -4.032 1.00 84.56 89 TYR A O 1
ATOM 753 N N . GLY A 1 90 ? 13.644 5.209 -4.639 1.00 82.19 90 GLY A N 1
ATOM 754 C CA . GLY A 1 90 ? 14.436 4.665 -3.526 1.00 82.19 90 GLY A CA 1
ATOM 755 C C . GLY A 1 90 ? 13.883 5.009 -2.139 1.00 82.19 90 GLY A C 1
ATOM 756 O O . GLY A 1 90 ? 14.160 4.323 -1.164 1.00 82.19 90 GLY A O 1
ATOM 757 N N . HIS A 1 91 ? 13.022 6.026 -2.034 1.00 81.00 91 HIS A N 1
ATOM 758 C CA . HIS A 1 91 ? 12.276 6.309 -0.805 1.00 81.00 91 HIS A CA 1
ATOM 759 C C . HIS A 1 91 ? 11.342 5.156 -0.387 1.00 81.00 91 HIS A C 1
ATOM 761 O O . HIS A 1 91 ? 11.008 5.041 0.788 1.00 81.0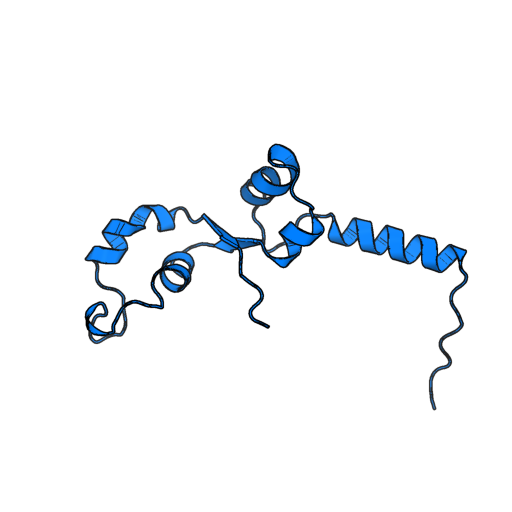0 91 HIS A O 1
ATOM 767 N N . LEU A 1 92 ? 10.949 4.285 -1.320 1.00 80.62 92 LEU A N 1
ATOM 768 C CA . LEU A 1 92 ? 10.157 3.092 -1.042 1.00 80.62 92 LEU A CA 1
ATOM 769 C C . LEU A 1 92 ? 10.943 2.001 -0.300 1.00 80.62 92 LEU A C 1
ATOM 771 O O . LEU A 1 92 ? 10.323 1.117 0.291 1.00 80.62 92 LEU A O 1
ATOM 775 N N . ASP A 1 93 ? 12.281 2.051 -0.289 1.00 77.56 93 ASP A N 1
ATOM 776 C CA . ASP A 1 93 ? 13.112 1.083 0.446 1.00 77.56 93 ASP A CA 1
ATOM 777 C C . ASP A 1 93 ? 12.938 1.215 1.967 1.00 77.56 93 ASP A C 1
ATOM 779 O O . ASP A 1 93 ? 13.103 0.245 2.709 1.00 77.56 93 ASP A O 1
ATOM 783 N N . TYR A 1 94 ? 12.507 2.389 2.441 1.00 78.69 94 TYR A N 1
ATOM 784 C CA . TYR A 1 94 ? 12.092 2.600 3.831 1.00 78.69 94 TYR A CA 1
ATOM 785 C C . TYR A 1 94 ? 10.734 1.940 4.152 1.00 78.69 94 TYR A C 1
ATOM 787 O O . TYR A 1 94 ? 10.292 1.935 5.304 1.00 78.69 94 TYR A O 1
ATOM 795 N N . GLY A 1 95 ? 10.099 1.315 3.155 1.00 76.50 95 GLY A N 1
ATOM 796 C CA . GLY A 1 95 ? 8.783 0.701 3.233 1.00 76.50 95 GLY A CA 1
ATOM 797 C C . GLY A 1 95 ? 7.659 1.716 3.054 1.00 76.50 95 GLY A C 1
ATOM 798 O O . GLY A 1 95 ? 7.837 2.797 2.501 1.00 76.50 95 GLY A O 1
ATOM 799 N N . GLY A 1 96 ? 6.471 1.335 3.510 1.00 85.25 96 GLY A N 1
ATOM 800 C CA . GLY A 1 96 ? 5.286 2.185 3.491 1.00 85.25 96 GLY A CA 1
ATOM 801 C C . GLY A 1 96 ? 4.025 1.358 3.679 1.00 85.25 96 GLY A C 1
ATOM 802 O O . GLY A 1 96 ? 4.089 0.198 4.101 1.00 85.25 96 GLY A O 1
ATOM 803 N N . TRP A 1 97 ? 2.882 1.931 3.336 1.00 85.62 97 TRP A N 1
ATOM 804 C CA . TRP A 1 97 ? 1.607 1.229 3.306 1.00 85.62 97 TRP A CA 1
ATOM 805 C C . TRP A 1 97 ? 0.923 1.430 1.953 1.00 85.62 97 TRP A C 1
ATOM 807 O O . TRP A 1 97 ? 1.143 2.430 1.272 1.00 85.62 97 TRP A O 1
ATOM 817 N N . CYS A 1 98 ? 0.108 0.461 1.547 1.00 84.88 98 CYS A N 1
ATOM 818 C CA . CYS A 1 98 ? -0.815 0.620 0.431 1.00 84.88 98 CYS A CA 1
ATOM 819 C C . CYS A 1 98 ? -2.239 0.299 0.879 1.00 84.88 98 CYS A C 1
ATOM 821 O O . CYS A 1 98 ? -2.454 -0.493 1.800 1.00 84.88 98 CYS A O 1
ATOM 823 N N . VAL A 1 99 ? -3.199 0.925 0.202 1.00 85.38 99 VAL A N 1
ATOM 824 C CA . VAL A 1 99 ? -4.612 0.561 0.279 1.00 85.38 99 VAL A CA 1
ATOM 825 C C . VAL A 1 99 ? -4.887 -0.328 -0.925 1.00 85.38 99 VAL A C 1
ATOM 827 O O . VAL A 1 99 ? -4.876 0.147 -2.063 1.00 85.38 99 VAL A O 1
ATOM 830 N N . ALA A 1 100 ? -5.061 -1.626 -0.692 1.00 73.69 100 ALA A N 1
ATOM 831 C CA . ALA A 1 100 ? -5.457 -2.535 -1.755 1.00 73.69 100 ALA A CA 1
ATOM 832 C C . ALA A 1 100 ? -6.932 -2.276 -2.069 1.00 73.69 100 ALA A C 1
ATOM 834 O O . ALA A 1 100 ? -7.793 -2.460 -1.214 1.00 73.69 100 ALA A O 1
ATOM 835 N N . GLN A 1 101 ? -7.228 -1.814 -3.284 1.00 59.69 101 GLN A N 1
ATOM 836 C CA . GLN A 1 101 ? -8.611 -1.768 -3.740 1.00 59.69 101 GLN A CA 1
ATOM 837 C C . GLN A 1 101 ? -9.095 -3.210 -3.897 1.00 59.69 101 GLN A C 1
ATOM 839 O O . GLN A 1 101 ? -8.448 -4.007 -4.578 1.00 59.69 101 GLN A O 1
ATOM 844 N N . LEU A 1 102 ? -10.217 -3.545 -3.261 1.00 50.34 102 LEU A N 1
ATOM 845 C CA . LEU A 1 102 ? -10.963 -4.757 -3.574 1.00 50.34 102 LEU A CA 1
ATOM 846 C C . LEU A 1 102 ? -11.432 -4.631 -5.027 1.00 50.34 102 LEU A C 1
ATOM 848 O O . LEU A 1 102 ? -12.399 -3.931 -5.320 1.00 50.34 102 LEU A O 1
ATOM 852 N N . THR A 1 103 ? -10.708 -5.252 -5.952 1.00 42.69 103 THR A N 1
ATOM 853 C CA . THR A 1 103 ? -11.241 -5.519 -7.287 1.00 42.69 103 THR A CA 1
ATOM 854 C C . THR A 1 103 ? -12.365 -6.553 -7.131 1.00 42.69 103 THR A C 1
ATOM 856 O O . THR A 1 103 ? -12.082 -7.606 -6.550 1.00 42.69 103 THR A O 1
ATOM 859 N N . PRO A 1 104 ? -13.607 -6.25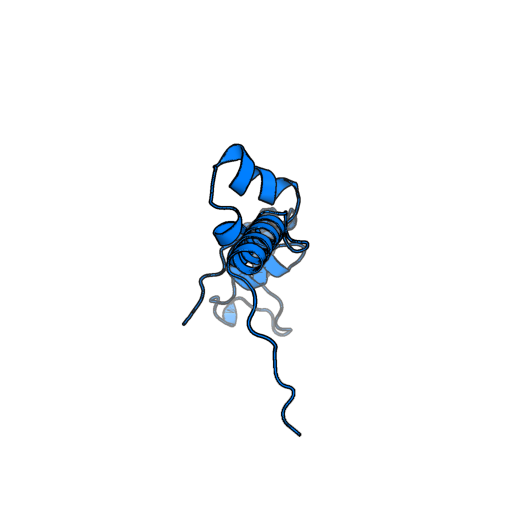5 -7.562 1.00 47.03 104 PRO A N 1
ATOM 860 C CA . PRO A 1 104 ? -14.734 -7.188 -7.498 1.00 47.03 104 PRO A CA 1
ATOM 861 C C . PRO A 1 104 ? -14.554 -8.408 -8.409 1.00 47.03 104 PRO A C 1
ATOM 863 O O . PRO A 1 104 ? -13.810 -8.302 -9.412 1.00 47.03 104 PRO A O 1
#